Protein AF-A0A968BKE4-F1 (afdb_monomer_lite)

Sequence (112 aa):
SSGLMSFLEVFDKGAGATKSGGTTRRAAKMVCLDMDHPEIVDFIRWKAKEEAKAKLLIAGGMDADFNGEAYHTVSGQNSNNSVRITDEFMDAYEADGDWETMRRTDGDVHET

pLDDT: mean 90.73, std 9.31, range [57.62, 98.25]

Secondary structure (DSSP, 8-state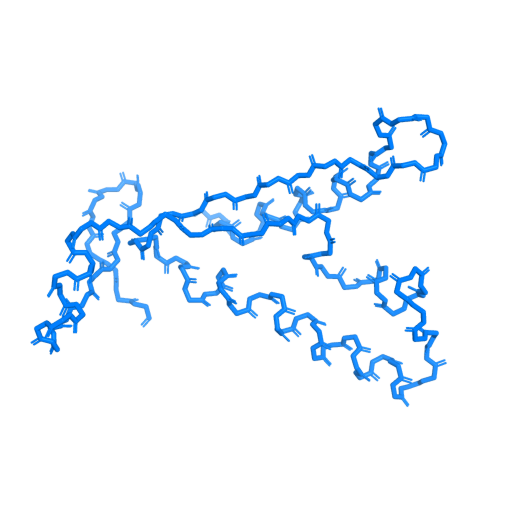):
---HHHHHHHHHHHHHH--TTSSS-PPP-EEEEETT-TTHHHHHHHHHHHHHHHHHHHHTT---STTSHHHHHSSS-S-EEEEE--HHHHHHHHTT----EE-TTT--EE--

Radius of gyration: 17.03 Å; chains: 1; bounding box: 43×30×44 Å

Foldseek 3Di:
DCDPVVVQQVVQVVQQVDAPPPPPHTHEAEAEEEPQAQCNVCLVCVVVVQVVQLVVVVVVPWDPPCPTPSVVVTTDSRYDYHYDYDPVNVVCVVVVHDDWHADPPPRDTDDD

Structure (mmCIF, N/CA/C/O backbone):
data_AF-A0A968BKE4-F1
#
_entry.id   AF-A0A968BKE4-F1
#
loop_
_atom_site.group_PDB
_atom_site.id
_atom_site.type_symbol
_atom_site.label_atom_id
_atom_site.label_alt_id
_atom_site.label_comp_id
_atom_site.label_asym_id
_atom_site.label_entity_id
_atom_site.label_seq_id
_atom_site.pdbx_PDB_ins_code
_atom_site.Cartn_x
_atom_site.Cartn_y
_atom_site.Cartn_z
_atom_site.occupancy
_atom_site.B_iso_or_equiv
_atom_site.auth_seq_id
_atom_site.auth_comp_id
_atom_site.auth_asym_id
_atom_site.auth_atom_id
_atom_site.pdbx_PDB_model_num
ATOM 1 N N . SER A 1 1 ? -9.618 15.068 1.033 1.00 71.62 1 SER A N 1
ATOM 2 C CA . SER A 1 1 ? -8.162 14.815 1.091 1.00 71.62 1 SER A CA 1
ATOM 3 C C . SER A 1 1 ? -7.769 14.016 -0.142 1.00 71.62 1 SER A C 1
ATOM 5 O O . SER A 1 1 ? -8.626 13.296 -0.633 1.00 71.62 1 SER A O 1
ATOM 7 N N . SER A 1 2 ? -6.536 14.126 -0.649 1.00 76.88 2 SER A N 1
ATOM 8 C CA . SER A 1 2 ? -6.052 13.323 -1.791 1.00 76.88 2 SER A CA 1
ATOM 9 C C . SER A 1 2 ? -5.890 11.823 -1.473 1.00 76.88 2 SER A C 1
ATOM 11 O O . SER A 1 2 ? -5.657 11.036 -2.383 1.00 76.88 2 SER A O 1
ATOM 13 N N . GLY A 1 3 ? -6.027 11.424 -0.200 1.00 90.62 3 GLY A N 1
ATOM 14 C CA . GLY A 1 3 ? -5.893 10.034 0.260 1.00 90.62 3 GLY A CA 1
ATOM 15 C C . GLY A 1 3 ? -4.435 9.622 0.476 1.00 90.62 3 GLY A C 1
ATOM 16 O O . GLY A 1 3 ? -3.526 10.193 -0.130 1.00 90.62 3 GLY A O 1
ATOM 17 N N . LEU A 1 4 ? -4.201 8.649 1.351 1.00 93.94 4 LEU A N 1
ATOM 18 C CA . LEU A 1 4 ? -2.894 8.078 1.681 1.00 93.94 4 LEU A CA 1
ATOM 19 C C . LEU A 1 4 ? -2.137 7.649 0.424 1.00 93.94 4 LEU A C 1
ATOM 21 O O . LEU A 1 4 ? -0.957 7.974 0.280 1.00 93.94 4 LEU A O 1
ATOM 25 N N . MET A 1 5 ? -2.807 6.936 -0.484 1.00 94.94 5 MET A N 1
ATOM 26 C CA . MET A 1 5 ? -2.143 6.317 -1.634 1.00 94.94 5 MET A CA 1
ATOM 27 C C . MET A 1 5 ? -1.457 7.354 -2.530 1.00 94.94 5 MET A C 1
ATOM 29 O O . MET A 1 5 ? -0.312 7.153 -2.935 1.00 94.94 5 MET A O 1
ATOM 33 N N . SER A 1 6 ? -2.090 8.512 -2.738 1.00 94.38 6 SER A N 1
ATOM 34 C CA . SER A 1 6 ? -1.512 9.608 -3.527 1.00 94.38 6 SER A CA 1
ATOM 35 C C . SER A 1 6 ? -0.208 10.156 -2.926 1.00 94.38 6 SER A C 1
ATOM 37 O O . SER A 1 6 ? 0.769 10.390 -3.637 1.00 94.38 6 SER A O 1
ATOM 39 N N . PHE A 1 7 ? -0.138 10.302 -1.599 1.00 94.12 7 PHE A N 1
ATOM 40 C CA . PHE A 1 7 ? 1.087 10.729 -0.919 1.00 94.12 7 PHE A CA 1
ATOM 41 C C . PHE A 1 7 ? 2.171 9.651 -0.970 1.00 94.12 7 PHE A C 1
ATOM 43 O O . PHE A 1 7 ? 3.355 9.970 -1.111 1.00 94.12 7 PHE A O 1
ATOM 50 N N . LEU A 1 8 ? 1.793 8.372 -0.886 1.00 95.19 8 LEU A N 1
ATOM 51 C CA . LEU A 1 8 ? 2.747 7.271 -0.997 1.00 95.19 8 LEU A CA 1
ATOM 52 C C . LEU A 1 8 ? 3.404 7.212 -2.376 1.00 95.19 8 LEU A C 1
ATOM 54 O O . LEU A 1 8 ? 4.606 6.953 -2.431 1.00 95.19 8 LEU A O 1
ATOM 58 N N . GLU A 1 9 ? 2.676 7.514 -3.453 1.00 93.62 9 GLU A N 1
ATOM 59 C CA . GLU A 1 9 ? 3.239 7.645 -4.803 1.00 93.62 9 GLU A CA 1
ATOM 60 C C . GLU A 1 9 ? 4.283 8.766 -4.880 1.00 93.62 9 GLU A C 1
ATOM 62 O O . GLU A 1 9 ? 5.392 8.551 -5.377 1.00 93.62 9 GLU A O 1
ATOM 67 N N . VAL A 1 10 ? 3.984 9.941 -4.313 1.00 93.88 10 VAL A N 1
ATOM 68 C CA . VAL A 1 10 ? 4.941 11.060 -4.245 1.00 93.88 10 VAL A CA 1
ATOM 69 C C . VAL A 1 10 ? 6.202 10.644 -3.488 1.00 93.88 10 VAL A C 1
ATOM 71 O O . VAL A 1 10 ? 7.323 10.837 -3.967 1.00 93.88 10 VAL A O 1
ATOM 74 N N . PHE A 1 11 ? 6.042 10.027 -2.318 1.00 92.38 11 PHE A N 1
ATOM 75 C CA . PHE A 1 11 ? 7.177 9.580 -1.519 1.00 92.38 11 PHE A CA 1
ATOM 76 C C . PHE A 1 11 ? 7.939 8.415 -2.158 1.00 92.38 11 PHE A C 1
ATOM 78 O O . PHE A 1 11 ? 9.118 8.233 -1.862 1.00 92.38 11 PHE A O 1
ATOM 85 N N . ASP A 1 12 ? 7.290 7.572 -2.957 1.00 92.50 12 ASP A N 1
ATOM 86 C CA . ASP A 1 12 ? 7.946 6.500 -3.709 1.00 92.50 12 ASP A CA 1
ATOM 87 C C . ASP A 1 12 ? 8.852 7.077 -4.802 1.00 92.50 12 ASP A C 1
ATOM 89 O O . ASP A 1 12 ? 10.031 6.724 -4.867 1.00 92.50 12 ASP A O 1
ATOM 93 N N . LYS A 1 13 ? 8.357 8.050 -5.580 1.00 90.44 13 LYS A N 1
ATOM 94 C CA . LYS A 1 13 ? 9.174 8.752 -6.582 1.00 90.44 13 LYS A CA 1
ATOM 95 C C . LYS A 1 13 ? 10.325 9.528 -5.937 1.00 90.44 13 LYS A C 1
ATOM 97 O O . LYS A 1 13 ? 11.456 9.453 -6.417 1.00 90.44 13 LYS A O 1
ATOM 102 N N . GLY A 1 14 ? 10.075 10.203 -4.814 1.00 89.69 14 GLY A N 1
ATOM 103 C CA . GLY A 1 14 ? 11.114 10.901 -4.049 1.00 89.69 14 GLY A CA 1
ATOM 104 C C . GLY A 1 14 ? 12.225 9.970 -3.543 1.00 89.69 14 GLY A C 1
ATOM 105 O O . GLY A 1 14 ? 13.411 10.283 -3.683 1.00 89.69 14 GLY A O 1
ATOM 106 N N . ALA A 1 15 ? 11.861 8.800 -3.007 1.00 88.44 15 ALA A N 1
ATOM 107 C CA . ALA A 1 15 ? 12.821 7.790 -2.558 1.00 88.44 15 ALA A CA 1
ATOM 108 C C . ALA A 1 15 ? 13.628 7.188 -3.720 1.00 88.44 15 ALA A C 1
ATOM 110 O O . ALA A 1 15 ? 14.835 7.000 -3.583 1.00 88.44 15 ALA A O 1
ATOM 111 N N . GLY A 1 16 ? 12.993 6.946 -4.872 1.00 85.44 16 GLY A N 1
ATOM 112 C CA . GLY A 1 16 ? 13.678 6.482 -6.082 1.00 85.44 16 GLY A CA 1
ATOM 113 C C . GLY A 1 16 ? 14.675 7.500 -6.651 1.00 85.44 16 GLY A C 1
ATOM 114 O O . GLY A 1 16 ? 15.735 7.111 -7.141 1.00 85.44 16 GLY A O 1
ATOM 115 N N . ALA A 1 17 ? 14.377 8.799 -6.547 1.00 85.19 17 ALA A N 1
ATOM 116 C CA . ALA A 1 17 ? 15.264 9.873 -7.002 1.00 85.19 17 ALA A CA 1
ATOM 117 C C . ALA A 1 17 ? 16.451 10.128 -6.054 1.00 85.19 17 ALA A C 1
ATOM 119 O O . ALA A 1 17 ? 17.501 10.612 -6.482 1.00 85.19 17 ALA A O 1
ATOM 120 N N . THR A 1 18 ? 16.305 9.803 -4.768 1.00 82.00 18 THR A N 1
ATOM 121 C CA . THR A 1 18 ? 17.306 10.114 -3.742 1.00 82.00 18 THR A CA 1
ATOM 122 C C . THR A 1 18 ? 18.312 8.973 -3.587 1.00 82.00 18 THR A C 1
ATOM 124 O O . THR A 1 18 ? 17.961 7.844 -3.240 1.00 82.00 18 THR A O 1
ATOM 127 N N . LYS A 1 19 ? 19.601 9.276 -3.771 1.00 74.75 19 LYS A N 1
ATOM 128 C CA . LYS A 1 19 ? 20.701 8.321 -3.579 1.00 74.75 19 LYS A CA 1
ATOM 129 C C . LYS A 1 19 ? 21.475 8.651 -2.301 1.00 74.75 19 LYS A C 1
ATOM 131 O O . LYS A 1 19 ? 22.350 9.511 -2.292 1.00 74.75 19 LYS A O 1
ATOM 136 N N . SER A 1 20 ? 21.118 7.998 -1.194 1.00 63.25 20 SER A N 1
ATOM 137 C CA . SER A 1 20 ? 21.583 8.367 0.155 1.00 63.25 20 SER A CA 1
ATOM 138 C C . SER A 1 20 ? 23.019 7.926 0.484 1.00 63.25 20 SER A C 1
ATOM 140 O O . SER A 1 20 ? 23.535 8.287 1.536 1.00 63.25 20 SER A O 1
ATOM 142 N N . GLY A 1 21 ? 23.663 7.136 -0.384 1.00 57.62 21 GLY A N 1
ATOM 143 C CA . GLY A 1 21 ? 25.014 6.589 -0.186 1.00 57.62 21 GLY A CA 1
ATOM 144 C C . GLY A 1 21 ? 26.031 6.984 -1.263 1.00 57.62 21 GLY A C 1
ATOM 145 O O . GLY A 1 21 ? 26.934 6.201 -1.540 1.00 57.62 21 GLY A O 1
ATOM 146 N N . GLY A 1 22 ? 25.858 8.131 -1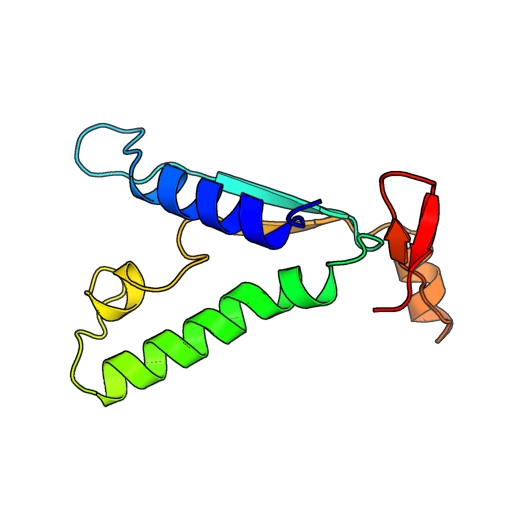.930 1.00 63.12 22 GLY A N 1
ATOM 147 C CA . GLY A 1 22 ? 26.621 8.503 -3.132 1.00 63.12 22 GLY A CA 1
ATOM 148 C C . GLY A 1 22 ? 25.907 8.087 -4.427 1.00 63.12 22 GLY A C 1
ATOM 149 O O . GLY A 1 22 ? 24.684 8.029 -4.464 1.00 63.12 22 GLY A O 1
ATOM 150 N N . THR A 1 23 ? 26.630 7.792 -5.513 1.00 62.22 23 THR A N 1
ATOM 151 C CA . THR A 1 23 ? 26.049 7.610 -6.865 1.00 62.22 23 THR A CA 1
ATOM 152 C C . THR A 1 23 ? 25.281 6.295 -7.092 1.00 62.22 23 THR A C 1
ATOM 154 O O . THR A 1 23 ? 24.557 6.197 -8.090 1.00 62.22 23 THR A O 1
ATOM 157 N N . THR A 1 24 ? 25.404 5.292 -6.208 1.00 62.97 24 THR A N 1
ATOM 158 C CA . THR A 1 24 ? 25.011 3.894 -6.510 1.00 62.97 24 THR A CA 1
ATOM 159 C C . THR A 1 24 ? 23.986 3.244 -5.570 1.00 62.97 24 THR A C 1
ATOM 161 O O . THR A 1 24 ? 23.425 2.218 -5.945 1.00 62.97 24 THR A O 1
ATOM 164 N N . ARG A 1 25 ? 23.678 3.804 -4.388 1.00 67.50 25 ARG A N 1
ATOM 165 C CA . ARG A 1 25 ? 22.732 3.186 -3.430 1.00 67.50 25 ARG A CA 1
ATOM 166 C C . ARG A 1 25 ? 21.450 4.008 -3.271 1.00 67.50 25 ARG A C 1
ATOM 168 O O . ARG A 1 25 ? 21.515 5.181 -2.907 1.00 67.50 25 ARG A O 1
ATOM 175 N N . ARG A 1 26 ? 20.295 3.373 -3.517 1.00 69.25 26 ARG A N 1
ATOM 176 C CA . ARG A 1 26 ? 18.954 3.942 -3.282 1.00 69.25 26 ARG A CA 1
ATOM 177 C C . ARG A 1 26 ? 18.734 4.261 -1.801 1.00 69.25 26 ARG A C 1
ATOM 179 O O . ARG A 1 26 ? 19.279 3.572 -0.935 1.00 69.25 26 ARG A O 1
ATOM 186 N N . ALA A 1 27 ? 17.923 5.281 -1.525 1.00 78.19 27 ALA A N 1
ATOM 187 C CA . ALA A 1 27 ? 17.445 5.560 -0.178 1.00 78.19 27 ALA A CA 1
ATOM 188 C C . ALA A 1 27 ? 16.658 4.364 0.384 1.00 78.19 27 ALA A C 1
ATOM 190 O O . ALA A 1 27 ? 15.889 3.717 -0.326 1.00 78.19 27 ALA A O 1
ATOM 191 N N . ALA A 1 28 ? 16.849 4.072 1.670 1.00 80.12 28 ALA A N 1
ATOM 192 C CA . ALA A 1 28 ? 16.027 3.102 2.381 1.00 80.12 28 ALA A CA 1
ATOM 193 C C . ALA A 1 28 ? 14.781 3.810 2.925 1.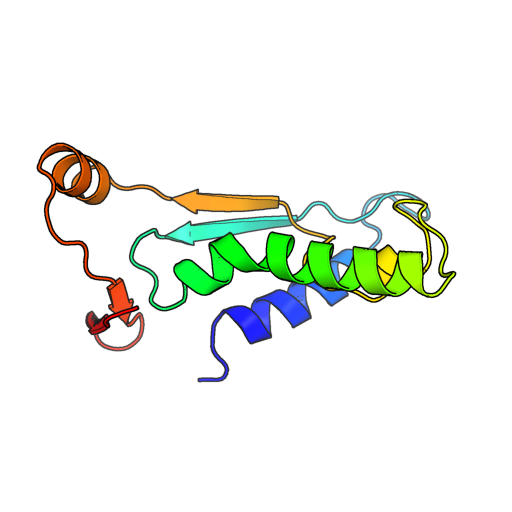00 80.12 28 ALA A C 1
ATOM 195 O O . ALA A 1 28 ? 14.899 4.794 3.654 1.00 80.12 28 ALA A O 1
ATOM 196 N N . LYS A 1 29 ? 13.595 3.299 2.587 1.00 89.25 29 LYS A N 1
ATOM 197 C CA . LYS A 1 29 ? 12.315 3.813 3.080 1.00 89.25 29 LYS A CA 1
ATOM 198 C C . LYS A 1 29 ? 11.462 2.666 3.605 1.00 89.25 29 LYS A C 1
ATOM 200 O O . LYS A 1 29 ? 11.300 1.638 2.946 1.00 89.25 29 LYS A O 1
ATOM 205 N N . MET A 1 30 ? 10.889 2.883 4.780 1.00 93.69 30 MET A N 1
ATOM 206 C CA . MET A 1 30 ? 9.884 2.015 5.377 1.00 93.69 30 MET A CA 1
ATOM 207 C C . MET A 1 30 ? 8.587 2.806 5.521 1.00 93.69 30 MET A C 1
ATOM 209 O O . MET A 1 30 ? 8.617 3.971 5.915 1.00 93.69 30 MET A O 1
ATOM 213 N N . VAL A 1 31 ? 7.468 2.179 5.177 1.00 96.25 31 VAL A N 1
ATOM 214 C CA . VAL A 1 31 ? 6.123 2.703 5.414 1.00 96.25 31 VAL A CA 1
ATOM 215 C C . VAL A 1 31 ? 5.427 1.748 6.369 1.00 96.25 31 VAL A C 1
ATOM 217 O O . VAL A 1 31 ? 5.332 0.562 6.067 1.00 96.25 31 VAL A O 1
ATOM 220 N N . CYS A 1 32 ? 4.942 2.267 7.492 1.00 96.62 32 CYS A N 1
ATOM 221 C CA . CYS A 1 32 ? 4.116 1.524 8.436 1.00 96.62 32 CYS A CA 1
ATOM 222 C C . CYS A 1 32 ? 2.709 2.119 8.424 1.00 96.62 32 CYS A C 1
ATOM 224 O O . CYS A 1 32 ? 2.570 3.331 8.594 1.00 96.62 32 CYS A O 1
ATOM 226 N N . LEU A 1 33 ? 1.696 1.280 8.211 1.00 97.44 33 LEU A N 1
ATOM 227 C CA . LEU A 1 33 ? 0.288 1.672 8.239 1.00 97.44 33 LEU A CA 1
ATOM 228 C C . LEU A 1 33 ? -0.467 0.875 9.298 1.00 97.44 33 LEU A C 1
ATOM 230 O O . LEU A 1 33 ? -0.194 -0.304 9.488 1.00 97.44 33 LEU A O 1
ATOM 234 N N . ASP A 1 34 ? -1.420 1.505 9.963 1.00 97.12 34 ASP A N 1
ATOM 235 C CA . ASP A 1 34 ? -2.237 0.840 10.975 1.00 97.12 34 ASP A CA 1
ATOM 236 C C . ASP A 1 34 ? -3.347 0.005 10.322 1.00 97.12 34 ASP A C 1
ATOM 238 O O . ASP A 1 34 ? -3.890 0.405 9.289 1.00 97.12 34 ASP A O 1
ATOM 242 N N . MET A 1 35 ? -3.662 -1.156 10.908 1.00 96.50 35 MET A N 1
ATOM 243 C CA . MET A 1 35 ? -4.604 -2.134 10.339 1.00 96.50 35 MET A CA 1
ATOM 244 C C . MET A 1 35 ? -6.033 -1.601 10.163 1.00 96.50 35 MET A C 1
ATOM 246 O O . MET A 1 35 ? -6.769 -2.050 9.292 1.00 96.50 35 MET A O 1
ATOM 250 N N . ASP A 1 36 ? -6.419 -0.609 10.956 1.00 96.44 36 ASP A N 1
ATOM 251 C CA . ASP A 1 36 ? -7.709 0.076 10.902 1.00 96.44 36 ASP A CA 1
ATOM 252 C C . ASP A 1 36 ? -7.694 1.303 9.972 1.00 96.44 36 ASP A C 1
ATOM 254 O O . ASP A 1 36 ? -8.603 2.127 10.020 1.00 96.44 36 ASP A O 1
ATOM 258 N N . HIS A 1 37 ? -6.668 1.501 9.136 1.00 95.81 37 HIS A N 1
ATOM 259 C CA . HIS A 1 37 ? -6.673 2.632 8.207 1.00 95.81 37 HIS A CA 1
ATOM 260 C C . HIS A 1 37 ? -7.709 2.424 7.076 1.00 95.81 37 HIS A C 1
ATOM 262 O O . HIS A 1 37 ? -7.706 1.362 6.460 1.00 95.81 37 HIS A O 1
ATOM 268 N N . PRO A 1 38 ? -8.509 3.440 6.693 1.00 95.69 38 PRO A N 1
ATOM 269 C CA . PRO A 1 38 ? -9.536 3.331 5.644 1.00 95.69 38 PRO A CA 1
ATOM 270 C C . PRO A 1 38 ? -9.032 2.804 4.298 1.00 95.69 38 PRO A C 1
ATOM 272 O O . PRO A 1 38 ? -9.705 2.065 3.599 1.00 95.69 38 PRO A O 1
ATOM 275 N N . GLU A 1 39 ? -7.807 3.169 3.931 1.00 95.56 39 GLU A N 1
ATOM 276 C CA . GLU A 1 39 ? -7.159 2.721 2.689 1.00 95.56 39 GLU A CA 1
ATOM 277 C C . GLU A 1 39 ? -6.294 1.449 2.869 1.00 95.56 39 GLU A C 1
ATOM 279 O O . GLU A 1 39 ? -5.421 1.180 2.042 1.00 95.56 39 GLU A O 1
ATOM 284 N N . ILE A 1 40 ? -6.479 0.657 3.940 1.00 96.31 40 ILE A N 1
ATOM 285 C CA . ILE A 1 40 ? -5.639 -0.523 4.238 1.00 96.31 40 ILE A CA 1
ATOM 286 C C . ILE A 1 40 ? -5.655 -1.556 3.105 1.00 96.31 40 ILE A C 1
ATOM 288 O O . ILE A 1 40 ? -4.602 -2.070 2.721 1.00 96.31 40 ILE A O 1
ATOM 292 N N . VAL A 1 41 ? -6.823 -1.817 2.509 1.00 95.56 41 VAL A N 1
ATOM 293 C CA . VAL A 1 41 ? -6.976 -2.796 1.421 1.00 95.56 41 VAL A CA 1
ATOM 294 C C . VAL A 1 41 ? -6.195 -2.367 0.179 1.00 95.56 41 VAL A C 1
ATOM 296 O O . VAL A 1 41 ? -5.538 -3.191 -0.467 1.00 95.56 41 VAL A O 1
ATOM 299 N N . ASP A 1 42 ? -6.222 -1.078 -0.153 1.00 95.69 42 ASP A N 1
ATOM 300 C CA . ASP A 1 42 ? -5.432 -0.548 -1.259 1.00 95.69 42 ASP A CA 1
ATOM 301 C C . ASP A 1 42 ? -3.939 -0.577 -0.951 1.00 95.69 42 ASP A C 1
ATOM 303 O O . ASP A 1 42 ? -3.158 -1.004 -1.806 1.00 95.69 42 ASP A O 1
ATOM 307 N N . PHE A 1 43 ? -3.544 -0.231 0.275 1.00 96.75 43 PHE A N 1
ATOM 308 C CA . PHE A 1 43 ? -2.154 -0.279 0.720 1.00 96.75 43 PHE A CA 1
ATOM 309 C C . PHE A 1 43 ? -1.541 -1.682 0.592 1.00 96.75 43 PHE A C 1
ATOM 311 O O . PHE A 1 43 ? -0.458 -1.824 0.013 1.00 96.75 43 PHE A O 1
ATOM 318 N N . ILE A 1 44 ? -2.231 -2.729 1.066 1.00 96.38 44 ILE A N 1
ATOM 319 C CA . ILE A 1 44 ? -1.718 -4.111 1.006 1.00 96.38 44 ILE A CA 1
ATOM 320 C C . ILE A 1 44 ? -1.723 -4.676 -0.421 1.00 96.38 44 ILE A C 1
ATOM 322 O O . ILE A 1 44 ? -0.866 -5.488 -0.771 1.00 96.38 44 ILE A O 1
ATOM 326 N N . ARG A 1 45 ? -2.651 -4.231 -1.281 1.00 96.62 45 ARG A N 1
ATOM 327 C CA . ARG A 1 45 ? -2.741 -4.681 -2.682 1.00 96.62 45 ARG A CA 1
ATOM 328 C C . ARG A 1 45 ? -1.834 -3.900 -3.628 1.00 96.62 45 ARG A C 1
ATOM 330 O O . ARG A 1 45 ? -1.591 -4.371 -4.738 1.00 96.62 45 ARG A O 1
ATOM 337 N N . TRP A 1 46 ? -1.337 -2.734 -3.223 1.00 96.38 46 TRP A N 1
ATOM 338 C CA . TRP A 1 46 ? -0.645 -1.790 -4.102 1.00 96.38 46 TRP A CA 1
ATOM 339 C C . TRP A 1 46 ? 0.504 -2.424 -4.886 1.00 96.38 46 TRP A C 1
ATOM 341 O O . TRP A 1 46 ? 0.484 -2.422 -6.115 1.00 96.38 46 TRP A O 1
ATOM 351 N N . LYS A 1 47 ? 1.459 -3.053 -4.194 1.00 95.06 47 LYS A N 1
ATOM 352 C CA . LYS A 1 47 ? 2.616 -3.690 -4.842 1.00 95.06 47 LYS A CA 1
ATOM 353 C C . LYS A 1 47 ? 2.221 -4.812 -5.801 1.00 95.06 47 LYS A C 1
ATOM 355 O O . LYS A 1 47 ? 2.825 -4.943 -6.857 1.00 95.06 47 LYS A O 1
ATOM 360 N N . ALA A 1 48 ? 1.194 -5.592 -5.466 1.00 96.00 48 ALA A N 1
ATOM 361 C CA . ALA A 1 48 ? 0.702 -6.654 -6.340 1.00 96.00 48 ALA A CA 1
ATOM 362 C C . ALA A 1 48 ? 0.034 -6.093 -7.608 1.00 96.00 48 ALA A C 1
ATOM 364 O O . ALA A 1 48 ? 0.238 -6.626 -8.700 1.00 96.00 48 ALA A O 1
ATOM 365 N N . LYS A 1 49 ? -0.725 -4.993 -7.484 1.00 96.25 49 LYS A N 1
ATOM 366 C CA . LYS A 1 49 ? -1.302 -4.272 -8.632 1.00 96.25 49 LYS A CA 1
ATOM 367 C C . LYS A 1 49 ? -0.194 -3.717 -9.543 1.00 96.25 49 LYS A C 1
ATOM 369 O O . LYS A 1 49 ? -0.292 -3.855 -10.759 1.00 96.25 49 LYS A O 1
ATOM 374 N N . GLU A 1 50 ? 0.863 -3.134 -8.978 1.00 96.19 50 GLU A N 1
ATOM 375 C CA . GLU A 1 50 ? 2.009 -2.615 -9.745 1.00 96.19 50 GLU A CA 1
ATOM 376 C C . GLU A 1 50 ? 2.827 -3.732 -10.411 1.00 96.19 50 GLU A C 1
ATOM 378 O O . GLU A 1 50 ? 3.213 -3.604 -11.570 1.00 96.19 50 GLU A O 1
ATOM 383 N N . GLU A 1 51 ? 3.001 -4.872 -9.743 1.00 94.94 51 GLU A N 1
ATOM 384 C CA . GLU A 1 51 ? 3.641 -6.0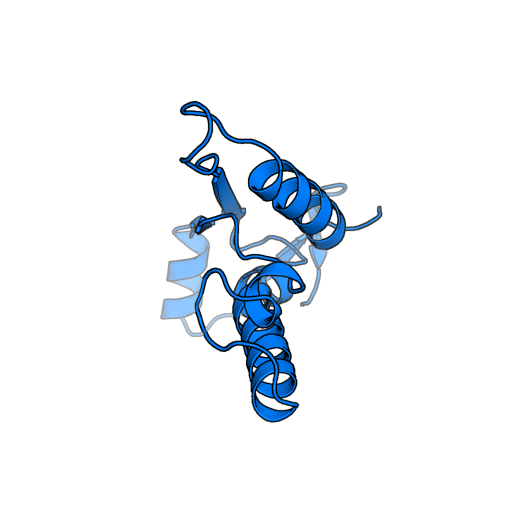62 -10.318 1.00 94.94 51 GLU A CA 1
ATOM 385 C C . GLU A 1 51 ? 2.870 -6.595 -11.536 1.00 94.94 51 GLU A C 1
ATOM 387 O O . GLU A 1 51 ? 3.461 -6.974 -12.547 1.00 94.94 51 GLU A O 1
ATOM 392 N N . ALA A 1 52 ? 1.534 -6.596 -11.483 1.00 96.75 52 ALA A N 1
ATOM 393 C CA . ALA A 1 52 ? 0.714 -6.976 -12.631 1.00 96.75 52 ALA A CA 1
ATOM 394 C C . ALA A 1 52 ? 0.928 -6.030 -13.827 1.00 96.75 52 ALA A C 1
ATOM 396 O O . ALA A 1 52 ? 1.012 -6.496 -14.964 1.00 96.75 52 ALA A O 1
ATOM 397 N N . LYS A 1 53 ? 1.077 -4.719 -13.583 1.00 96.62 53 LYS A N 1
ATOM 398 C CA . LYS A 1 53 ? 1.423 -3.745 -14.632 1.00 96.62 53 LYS A CA 1
ATOM 399 C C . LYS A 1 53 ? 2.809 -4.027 -15.212 1.00 96.62 53 LYS A C 1
ATOM 401 O O . LYS A 1 53 ? 2.939 -4.091 -16.431 1.00 96.62 53 LYS A O 1
ATOM 406 N N . ALA A 1 54 ? 3.812 -4.261 -14.364 1.00 95.81 54 ALA A N 1
ATOM 407 C CA . ALA A 1 54 ? 5.174 -4.570 -14.803 1.00 95.81 54 ALA A CA 1
ATOM 408 C C . ALA A 1 54 ? 5.206 -5.814 -15.708 1.00 95.81 54 ALA A C 1
ATOM 410 O O . ALA A 1 54 ? 5.813 -5.790 -16.775 1.00 95.81 54 ALA A O 1
ATOM 411 N N . LYS A 1 55 ? 4.458 -6.869 -15.358 1.00 95.62 55 LYS A N 1
ATOM 412 C CA . LYS A 1 55 ? 4.327 -8.082 -16.187 1.00 95.62 55 LYS A CA 1
ATOM 413 C C . LYS A 1 55 ? 3.748 -7.808 -17.572 1.00 95.62 55 LYS A C 1
ATOM 415 O O . LYS A 1 55 ? 4.209 -8.401 -18.544 1.00 95.62 55 LYS A O 1
ATOM 420 N N . LEU A 1 56 ? 2.761 -6.919 -17.679 1.00 97.38 56 LEU A N 1
ATOM 421 C CA . LEU A 1 56 ? 2.199 -6.523 -18.974 1.00 97.38 56 LEU A CA 1
ATOM 422 C C . LEU A 1 56 ? 3.217 -5.745 -19.817 1.00 97.38 56 LEU A C 1
ATOM 424 O O . LEU A 1 56 ? 3.315 -5.984 -21.017 1.00 97.38 56 LEU A O 1
ATOM 428 N N . LEU A 1 57 ? 4.000 -4.860 -19.194 1.00 96.56 57 LEU A N 1
ATOM 429 C CA . LEU A 1 57 ? 5.073 -4.119 -19.866 1.00 96.56 57 LEU A CA 1
ATOM 430 C C . LEU A 1 57 ? 6.175 -5.056 -20.382 1.00 96.56 57 LEU A C 1
ATOM 432 O O . LEU A 1 57 ? 6.598 -4.940 -21.532 1.00 96.56 57 LEU A O 1
ATOM 436 N N . ILE A 1 58 ? 6.579 -6.030 -19.564 1.00 96.31 58 ILE A N 1
ATOM 437 C CA . ILE A 1 58 ? 7.552 -7.066 -19.935 1.00 96.31 58 ILE A CA 1
ATOM 438 C C . ILE A 1 58 ? 7.017 -7.923 -21.086 1.00 96.31 58 ILE A C 1
ATOM 440 O O . ILE A 1 58 ? 7.723 -8.161 -22.064 1.00 96.31 58 ILE A O 1
ATOM 444 N N . ALA A 1 59 ? 5.750 -8.341 -21.025 1.00 96.56 59 ALA A N 1
ATOM 445 C CA . ALA A 1 59 ? 5.106 -9.065 -22.121 1.00 96.56 59 ALA A CA 1
ATOM 446 C C . ALA A 1 59 ? 5.036 -8.232 -23.417 1.00 96.56 59 ALA A C 1
ATOM 448 O O . ALA A 1 59 ? 5.056 -8.792 -24.511 1.00 96.56 59 ALA A O 1
ATOM 449 N N . GLY A 1 60 ? 4.993 -6.902 -23.294 1.00 96.50 60 GLY A N 1
ATOM 450 C CA . GLY A 1 60 ? 5.096 -5.946 -24.398 1.00 96.50 60 GLY A CA 1
ATOM 451 C C . GLY A 1 60 ? 6.516 -5.729 -24.937 1.00 96.50 60 GLY A C 1
ATOM 452 O O . GLY A 1 60 ? 6.680 -4.956 -25.878 1.00 96.50 60 GLY A O 1
ATOM 453 N N . GLY A 1 61 ? 7.528 -6.400 -24.378 1.00 95.75 61 GLY A N 1
ATOM 454 C CA . GLY A 1 61 ? 8.918 -6.349 -24.837 1.00 95.75 61 GLY A CA 1
ATOM 455 C C . GLY A 1 61 ? 9.828 -5.391 -24.065 1.00 95.75 61 GLY A C 1
ATOM 456 O O . GLY A 1 61 ? 10.964 -5.190 -24.491 1.00 95.75 61 GLY A O 1
ATOM 457 N N . MET A 1 62 ? 9.368 -4.801 -22.955 1.00 94.94 62 MET A N 1
ATOM 458 C CA . MET A 1 62 ? 10.253 -4.040 -22.065 1.00 94.94 62 MET A CA 1
ATOM 459 C C . MET A 1 62 ? 11.203 -4.963 -21.295 1.00 94.94 62 MET A C 1
ATOM 461 O O . MET A 1 62 ? 10.900 -6.133 -21.055 1.00 94.94 62 MET A O 1
ATOM 465 N N . ASP A 1 63 ? 12.347 -4.414 -20.882 1.00 93.75 63 ASP A N 1
ATOM 466 C CA . ASP A 1 63 ? 13.350 -5.144 -20.106 1.00 93.75 63 ASP A CA 1
ATOM 467 C C . ASP A 1 63 ? 12.774 -5.651 -18.771 1.00 93.75 63 ASP A C 1
ATOM 469 O O . ASP A 1 63 ? 12.171 -4.891 -18.008 1.00 93.75 63 ASP A O 1
ATOM 473 N N . ALA A 1 64 ? 12.973 -6.946 -18.518 1.00 91.50 64 ALA A N 1
ATOM 474 C CA . ALA A 1 64 ? 12.506 -7.661 -17.337 1.00 91.50 64 ALA A CA 1
ATOM 475 C C . ALA A 1 64 ? 13.485 -7.597 -16.156 1.00 91.50 64 ALA A C 1
ATOM 477 O O . ALA A 1 64 ? 13.148 -8.090 -15.077 1.00 91.50 64 ALA A O 1
ATOM 478 N N . ASP A 1 65 ? 14.686 -7.029 -16.333 1.00 91.25 65 ASP A N 1
ATOM 479 C CA . ASP A 1 65 ? 15.592 -6.783 -15.212 1.00 91.25 65 ASP A CA 1
ATOM 480 C C . ASP A 1 65 ? 14.895 -5.931 -14.142 1.00 91.25 65 ASP A C 1
ATOM 482 O O . ASP A 1 65 ? 14.128 -5.019 -14.444 1.00 91.25 65 ASP A O 1
ATOM 486 N N . PHE A 1 66 ? 15.170 -6.191 -12.866 1.00 81.31 66 PHE A N 1
ATOM 487 C CA . PHE A 1 66 ? 14.555 -5.442 -11.765 1.00 81.31 66 PHE A CA 1
ATOM 488 C C . PHE A 1 66 ? 15.022 -3.972 -11.688 1.00 81.31 66 PHE A C 1
ATOM 490 O O . PHE A 1 66 ? 14.403 -3.164 -10.993 1.00 81.31 66 PHE A O 1
ATOM 497 N N . ASN A 1 67 ? 16.114 -3.623 -12.377 1.00 83.62 67 ASN A N 1
ATOM 498 C CA . ASN A 1 67 ? 16.552 -2.252 -12.674 1.00 83.62 67 ASN A CA 1
ATOM 499 C C . ASN A 1 67 ? 16.289 -1.876 -14.145 1.00 83.62 67 ASN A C 1
ATOM 501 O O . ASN A 1 67 ? 16.843 -0.901 -14.653 1.00 83.62 67 ASN A O 1
ATOM 505 N N . GLY A 1 68 ? 15.487 -2.673 -14.841 1.00 86.38 68 GLY A N 1
ATOM 506 C CA . GLY A 1 68 ? 15.033 -2.444 -16.199 1.00 86.38 68 GLY A CA 1
ATOM 507 C C . GLY A 1 68 ? 13.878 -1.449 -16.254 1.00 86.38 68 GLY A C 1
ATOM 508 O O . GLY A 1 68 ? 13.266 -1.069 -15.248 1.00 86.38 68 GLY A O 1
ATOM 509 N N . GLU A 1 69 ? 13.569 -1.007 -17.469 1.00 89.94 69 GLU A N 1
ATOM 510 C CA . GLU A 1 69 ? 12.592 0.053 -17.731 1.00 89.94 69 GLU A CA 1
ATOM 511 C C . GLU A 1 69 ? 11.181 -0.276 -17.212 1.00 89.94 69 GLU A C 1
ATOM 513 O O . GLU A 1 69 ? 10.493 0.604 -16.683 1.00 89.94 69 GLU A O 1
ATOM 518 N N . ALA A 1 70 ? 10.765 -1.546 -17.268 1.00 93.19 70 ALA A N 1
ATOM 519 C CA . ALA A 1 70 ? 9.451 -1.967 -16.783 1.00 93.19 70 ALA A CA 1
ATOM 520 C C . ALA A 1 70 ? 9.267 -1.671 -15.284 1.00 93.19 70 ALA A C 1
ATOM 522 O O . ALA A 1 70 ? 8.253 -1.106 -14.875 1.00 93.19 70 ALA A O 1
ATOM 523 N N . TYR A 1 71 ? 10.268 -1.985 -14.459 1.00 91.31 71 TYR A N 1
ATOM 524 C CA . TYR A 1 71 ? 10.201 -1.751 -13.015 1.00 91.31 71 TYR A CA 1
ATOM 525 C C . TYR A 1 71 ? 10.439 -0.283 -12.633 1.00 91.31 71 TYR A C 1
ATOM 527 O O . TYR A 1 71 ? 9.942 0.175 -11.605 1.00 91.31 71 TYR A O 1
ATOM 535 N N . HIS A 1 72 ? 11.138 0.493 -13.464 1.00 88.88 72 HIS A N 1
ATOM 536 C CA . HIS A 1 72 ? 11.341 1.927 -13.229 1.00 88.88 72 HIS A CA 1
ATOM 537 C C . HIS A 1 72 ? 10.101 2.794 -13.498 1.00 88.88 72 HIS A C 1
ATOM 539 O O . HIS A 1 72 ? 9.997 3.906 -12.967 1.00 88.88 72 HIS A O 1
ATOM 545 N N . THR A 1 73 ? 9.160 2.308 -14.308 1.00 89.75 73 THR A N 1
ATOM 546 C CA . THR A 1 73 ? 7.954 3.058 -14.693 1.00 89.75 73 THR A CA 1
ATOM 547 C C . THR A 1 73 ? 6.787 2.862 -13.724 1.00 89.75 73 THR A C 1
ATOM 549 O O . THR A 1 73 ? 6.003 3.794 -13.525 1.00 89.75 73 THR A O 1
ATOM 552 N N . VAL A 1 74 ? 6.706 1.709 -13.057 1.00 93.94 74 VAL A N 1
ATOM 553 C CA . VAL A 1 74 ? 5.678 1.409 -12.048 1.00 93.94 74 VAL A CA 1
ATOM 554 C C . VAL A 1 74 ? 5.983 2.049 -10.686 1.00 93.94 74 VAL A C 1
ATOM 556 O O . VAL A 1 74 ? 7.086 2.541 -10.425 1.00 93.94 74 VAL A O 1
ATOM 559 N N . SER A 1 75 ? 4.979 2.093 -9.816 1.00 93.50 75 SER A N 1
ATOM 560 C CA . SER A 1 75 ? 5.089 2.654 -8.467 1.00 93.50 75 SER A CA 1
ATOM 561 C C . SER A 1 75 ? 5.368 1.572 -7.415 1.00 93.50 75 SER A C 1
ATOM 563 O O . SER A 1 75 ? 5.349 0.368 -7.684 1.00 93.50 75 SER A O 1
ATOM 565 N N . GLY A 1 76 ? 5.648 2.004 -6.185 1.00 91.38 76 GLY A N 1
ATOM 566 C CA . GLY A 1 76 ? 5.738 1.132 -5.011 1.00 91.38 76 GLY A CA 1
ATOM 567 C C . GLY A 1 76 ? 7.028 0.316 -4.925 1.00 91.38 76 GLY A C 1
ATOM 568 O O . GLY A 1 76 ? 7.098 -0.621 -4.135 1.00 91.38 76 GLY A O 1
ATOM 569 N N . GLN A 1 77 ? 8.055 0.648 -5.708 1.00 89.56 77 GLN A N 1
ATOM 570 C CA . GLN A 1 77 ? 9.309 -0.114 -5.766 1.00 89.56 77 GLN A CA 1
ATOM 571 C C . GLN A 1 77 ? 10.338 0.329 -4.720 1.00 89.56 77 GLN A C 1
ATOM 573 O O . GLN A 1 77 ? 11.290 -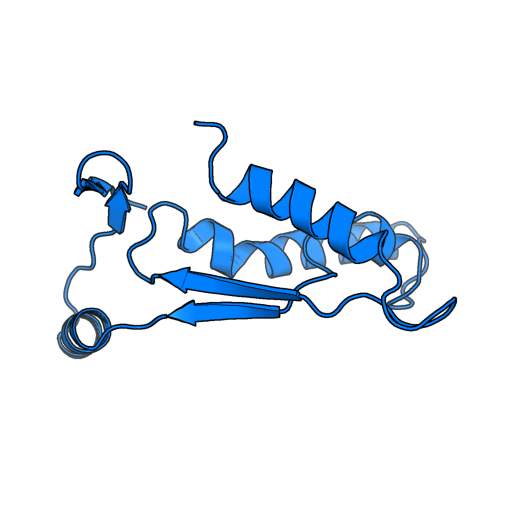0.397 -4.436 1.00 89.56 77 GLN A O 1
ATOM 578 N N . ASN A 1 78 ? 10.175 1.523 -4.145 1.00 89.88 78 ASN A N 1
ATOM 579 C CA . ASN A 1 78 ? 11.213 2.181 -3.353 1.00 89.88 78 ASN A CA 1
ATOM 580 C C . ASN A 1 78 ? 10.908 2.205 -1.851 1.00 89.88 78 ASN A C 1
ATOM 582 O O . ASN A 1 78 ? 11.560 2.937 -1.108 1.00 89.88 78 ASN A O 1
ATOM 586 N N . SER A 1 79 ? 9.940 1.413 -1.380 1.00 91.38 79 SER A N 1
ATOM 587 C CA . SER A 1 79 ? 9.679 1.223 0.050 1.00 91.38 79 SER A CA 1
ATOM 588 C C . SER A 1 79 ? 9.416 -0.226 0.427 1.00 91.38 79 SER A C 1
ATOM 590 O O . SER A 1 79 ? 8.861 -1.004 -0.348 1.00 91.38 79 SER A O 1
ATOM 592 N N . ASN A 1 80 ? 9.758 -0.571 1.665 1.00 92.69 80 ASN A N 1
ATOM 593 C CA . ASN A 1 80 ? 9.197 -1.732 2.346 1.00 92.69 80 ASN A CA 1
ATOM 594 C C . ASN A 1 80 ? 7.920 -1.301 3.072 1.00 92.69 80 ASN A C 1
ATOM 596 O O . ASN A 1 80 ? 7.934 -0.294 3.781 1.00 92.69 80 ASN A O 1
ATOM 600 N N . ASN A 1 81 ? 6.833 -2.046 2.868 1.00 95.50 81 ASN A N 1
ATOM 601 C CA . ASN A 1 81 ? 5.517 -1.731 3.415 1.00 95.50 81 ASN A CA 1
ATOM 602 C C . ASN A 1 81 ? 5.209 -2.717 4.542 1.00 95.50 81 ASN A C 1
ATOM 604 O O . ASN A 1 81 ? 5.266 -3.927 4.328 1.00 95.50 81 ASN A O 1
ATOM 608 N N . SER A 1 82 ? 4.879 -2.183 5.710 1.00 97.00 82 SER A N 1
ATOM 609 C CA . SER A 1 82 ? 4.554 -2.922 6.925 1.00 97.00 82 SER A CA 1
ATOM 610 C C . SER A 1 82 ? 3.180 -2.494 7.425 1.00 97.00 82 SER A C 1
ATOM 612 O O . SER A 1 82 ? 2.797 -1.331 7.275 1.00 97.00 82 SER A O 1
ATOM 614 N N . VAL A 1 83 ? 2.457 -3.419 8.050 1.00 97.75 83 VAL A N 1
A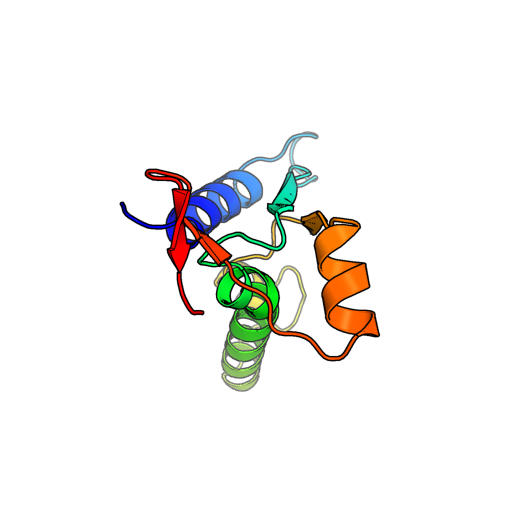TOM 615 C CA . VAL A 1 83 ? 1.191 -3.127 8.728 1.00 97.75 83 VAL A CA 1
ATOM 616 C C . VAL A 1 83 ? 1.390 -3.297 10.230 1.00 97.75 83 VAL A C 1
ATOM 618 O O . VAL A 1 83 ? 1.977 -4.288 10.666 1.00 97.75 83 VAL A O 1
ATOM 621 N N . ARG A 1 84 ? 0.933 -2.324 11.020 1.00 97.75 84 ARG A N 1
ATOM 622 C CA . ARG A 1 84 ? 0.836 -2.440 12.474 1.00 97.75 84 ARG A CA 1
ATOM 623 C C . ARG A 1 84 ? -0.470 -3.147 12.807 1.00 97.75 84 ARG A C 1
ATOM 625 O O . ARG A 1 84 ? -1.544 -2.582 12.619 1.00 97.75 84 ARG A O 1
ATOM 632 N N . ILE A 1 85 ? -0.341 -4.369 13.302 1.00 97.38 85 ILE A N 1
ATOM 633 C CA . ILE A 1 85 ? -1.452 -5.205 13.748 1.00 97.38 85 ILE A CA 1
ATOM 634 C C . ILE A 1 85 ? -1.636 -4.999 15.254 1.00 97.38 85 ILE A C 1
ATOM 636 O O . ILE A 1 85 ? -0.650 -5.019 15.992 1.00 97.38 85 ILE A O 1
ATOM 640 N N . THR A 1 86 ? -2.868 -4.742 15.687 1.00 96.75 86 THR A N 1
ATOM 641 C CA . THR A 1 86 ? -3.234 -4.594 17.102 1.00 96.75 86 THR A CA 1
ATOM 642 C C . THR A 1 86 ? -3.768 -5.909 17.658 1.00 96.75 86 THR A C 1
ATOM 644 O O . THR A 1 86 ? -4.248 -6.750 16.897 1.00 96.75 86 THR A O 1
ATOM 647 N N . ASP A 1 87 ? -3.718 -6.067 18.981 1.00 97.94 87 ASP A N 1
ATOM 648 C CA . ASP A 1 87 ? -4.323 -7.218 19.662 1.00 97.94 87 ASP A CA 1
ATOM 649 C C . ASP A 1 87 ? -5.829 -7.295 19.358 1.00 97.94 87 ASP A C 1
ATOM 651 O O . ASP A 1 87 ? -6.326 -8.352 19.002 1.00 97.94 87 ASP A O 1
ATOM 655 N N . GLU A 1 88 ? -6.524 -6.151 19.334 1.00 96.50 88 GLU A N 1
ATOM 656 C CA . GLU A 1 88 ? -7.952 -6.053 18.980 1.00 96.50 88 GLU A CA 1
ATOM 657 C C . GLU A 1 88 ? -8.276 -6.647 17.599 1.00 96.50 88 GLU A C 1
ATOM 659 O O . GLU A 1 88 ? -9.294 -7.317 17.439 1.00 96.50 88 GLU A O 1
ATOM 664 N N . PHE A 1 89 ? -7.410 -6.432 16.600 1.00 96.81 89 PHE A N 1
ATOM 665 C CA . PHE A 1 89 ? -7.590 -7.042 15.282 1.00 96.81 89 PHE A CA 1
ATOM 666 C C . PHE A 1 89 ? -7.416 -8.563 15.342 1.00 96.81 89 PHE A C 1
ATOM 668 O O . PHE A 1 89 ? -8.168 -9.301 14.708 1.00 96.81 89 PHE A O 1
ATOM 675 N N . MET A 1 90 ? -6.408 -9.032 16.081 1.00 98.06 90 MET A N 1
ATOM 676 C CA . MET A 1 90 ? -6.135 -10.462 16.218 1.00 98.06 90 MET A CA 1
ATOM 677 C C . MET A 1 90 ? -7.278 -11.170 16.947 1.00 98.06 90 MET A C 1
ATOM 679 O O . MET A 1 90 ? -7.730 -12.208 16.473 1.00 98.06 90 MET A O 1
ATOM 683 N N . ASP A 1 91 ? -7.795 -10.573 18.020 1.00 98.06 91 ASP A N 1
ATOM 684 C CA . ASP A 1 91 ? -8.937 -11.086 18.777 1.00 98.06 91 ASP A CA 1
ATOM 685 C C . ASP A 1 91 ? -10.200 -11.162 17.900 1.00 98.06 91 ASP A C 1
ATOM 687 O O . ASP A 1 91 ? -10.901 -12.176 17.905 1.00 98.06 91 ASP A O 1
ATOM 691 N N . ALA A 1 92 ? -10.474 -10.122 17.098 1.00 97.06 92 ALA A N 1
ATOM 692 C CA . ALA A 1 92 ? -11.591 -10.120 16.152 1.00 97.06 92 ALA A CA 1
ATOM 693 C C . ALA A 1 92 ? -11.443 -11.226 15.095 1.00 97.06 92 ALA A C 1
ATOM 695 O O . ALA A 1 92 ? -12.396 -11.956 14.828 1.00 97.06 92 ALA A O 1
ATOM 696 N N . TYR A 1 93 ? -10.241 -11.404 14.540 1.00 96.56 93 TYR A N 1
ATOM 697 C CA . TYR A 1 93 ? -9.954 -12.466 13.575 1.00 96.56 93 TYR A CA 1
ATOM 698 C C . TYR A 1 93 ? -10.115 -13.870 14.178 1.00 96.56 93 TYR A C 1
ATOM 700 O O . TYR A 1 93 ? -10.725 -14.739 13.556 1.00 96.56 93 TYR A O 1
ATOM 708 N N . GLU A 1 94 ? -9.593 -14.110 15.384 1.00 98.25 94 GLU A N 1
ATOM 709 C CA . GLU A 1 94 ? -9.717 -15.406 16.066 1.00 98.25 94 GLU A CA 1
ATOM 710 C C . GLU A 1 94 ? -11.175 -15.764 16.387 1.00 98.25 94 GLU A C 1
ATOM 712 O O . GLU A 1 94 ? -11.532 -16.945 16.400 1.00 98.25 94 GLU A O 1
ATOM 717 N N . ALA A 1 95 ? -12.020 -14.755 16.607 1.00 98.12 95 ALA A N 1
ATOM 718 C CA . ALA A 1 95 ? -13.446 -14.910 16.862 1.00 98.12 95 ALA A CA 1
ATOM 719 C C . ALA A 1 95 ? -14.318 -14.993 15.592 1.00 98.12 95 ALA A C 1
ATOM 721 O O . ALA A 1 95 ? -15.537 -15.099 15.730 1.00 98.12 95 ALA A O 1
ATOM 722 N N . ASP A 1 96 ? -13.729 -14.946 14.387 1.00 97.25 96 ASP A N 1
ATOM 723 C CA . ASP A 1 96 ? -14.456 -14.800 13.108 1.00 97.25 96 ASP A CA 1
ATOM 724 C C . ASP A 1 96 ? -15.416 -13.590 13.126 1.00 97.25 96 ASP A C 1
ATOM 726 O O . ASP A 1 96 ? -16.553 -13.648 12.658 1.00 97.25 96 ASP A O 1
ATOM 730 N N . GLY A 1 97 ? -14.972 -12.505 13.768 1.00 95.81 97 GLY A N 1
ATOM 731 C CA . GLY A 1 97 ? -15.723 -11.269 13.953 1.00 95.81 97 GLY A CA 1
ATOM 732 C C . GLY A 1 97 ? -15.471 -10.234 12.860 1.00 95.81 97 GLY A C 1
ATOM 733 O O . GLY A 1 97 ? -14.512 -10.313 12.089 1.00 95.81 97 GLY A O 1
ATOM 734 N N . ASP A 1 98 ? -16.333 -9.220 12.829 1.00 93.56 98 ASP A N 1
ATOM 735 C CA . ASP A 1 98 ? -16.192 -8.084 11.923 1.00 93.56 98 ASP A CA 1
ATOM 736 C C . ASP A 1 98 ? -15.043 -7.160 12.358 1.00 93.56 98 ASP A C 1
ATOM 738 O O . ASP A 1 98 ? -14.752 -7.000 13.547 1.00 93.56 98 ASP A O 1
ATOM 742 N N . TRP A 1 99 ? -14.404 -6.515 11.380 1.00 94.75 99 TRP A N 1
ATOM 743 C CA . TRP A 1 99 ? -13.382 -5.498 11.613 1.00 94.75 99 TRP A CA 1
ATOM 744 C C . TRP A 1 99 ? -13.719 -4.218 10.861 1.00 94.75 99 TRP A C 1
ATOM 746 O O . TRP A 1 99 ? -13.966 -4.232 9.655 1.00 94.75 99 TRP A O 1
ATOM 756 N N . GLU A 1 100 ? -13.680 -3.102 11.577 1.00 94.50 100 GLU A N 1
ATOM 757 C CA . GLU A 1 100 ? -14.005 -1.783 11.052 1.00 94.50 100 GLU A CA 1
ATOM 758 C C . GLU A 1 100 ? -12.736 -0.949 10.865 1.00 94.50 100 GLU A C 1
ATOM 760 O O . GLU A 1 100 ? -11.801 -1.002 11.668 1.00 94.50 100 GLU A O 1
ATOM 765 N N . THR A 1 101 ? -12.697 -0.139 9.805 1.00 95.62 101 THR A N 1
ATOM 766 C CA . THR A 1 101 ? -11.633 0.859 9.634 1.00 95.62 101 THR A CA 1
ATOM 767 C C . THR A 1 101 ? -12.100 2.225 10.118 1.00 95.62 101 THR A C 1
ATOM 769 O O . THR A 1 101 ? -13.295 2.499 10.171 1.00 95.62 101 THR A O 1
ATOM 772 N N . MET A 1 102 ? -11.167 3.102 10.484 1.00 94.75 102 MET A N 1
ATOM 773 C CA . MET A 1 102 ? -11.470 4.363 11.152 1.00 94.75 102 MET A CA 1
ATOM 774 C C . MET A 1 102 ? -10.838 5.557 10.444 1.00 94.75 102 MET A C 1
ATOM 776 O O . MET A 1 102 ? -9.617 5.656 10.273 1.00 94.75 102 MET A O 1
ATOM 780 N N . ARG A 1 103 ? -11.664 6.539 10.080 1.00 94.00 103 ARG A N 1
ATOM 781 C CA . ARG A 1 103 ? -11.196 7.782 9.463 1.00 94.00 103 ARG A CA 1
ATOM 782 C C . ARG A 1 103 ? -10.321 8.577 10.426 1.00 94.00 103 ARG A C 1
ATOM 784 O O . ARG A 1 103 ? -10.704 8.895 11.544 1.00 94.00 103 ARG A O 1
ATOM 791 N N . ARG A 1 104 ? -9.139 8.983 9.956 1.00 90.81 104 ARG A N 1
ATOM 792 C CA . ARG A 1 104 ? -8.143 9.703 10.775 1.00 90.81 104 ARG A CA 1
ATOM 793 C C . ARG A 1 104 ? -8.509 11.150 11.107 1.00 90.81 104 ARG A C 1
ATOM 795 O O . ARG A 1 104 ? -7.827 11.772 11.911 1.00 90.81 104 ARG A O 1
ATOM 802 N N . THR A 1 105 ? -9.533 11.701 10.462 1.00 90.75 105 THR A N 1
ATOM 803 C CA . THR A 1 105 ? -9.938 13.104 10.623 1.00 90.75 105 THR A CA 1
ATOM 804 C C . THR A 1 105 ? -11.003 13.310 11.688 1.00 90.75 105 THR A C 1
ATOM 806 O O . THR A 1 105 ? -10.963 14.325 12.375 1.00 90.75 105 THR A O 1
ATOM 809 N N . ASP A 1 106 ? -11.952 12.383 11.800 1.00 92.00 106 ASP A N 1
ATOM 810 C CA . ASP A 1 106 ? -13.126 12.495 12.672 1.00 92.00 106 ASP A CA 1
ATOM 811 C C . ASP A 1 106 ? -13.324 11.280 13.590 1.00 92.00 106 ASP A C 1
ATOM 813 O O . ASP A 1 106 ? -14.048 11.394 14.572 1.00 92.00 106 ASP A O 1
ATOM 817 N N . GLY A 1 107 ? -12.633 10.162 13.341 1.00 90.94 107 GLY A N 1
ATOM 818 C CA . GLY A 1 107 ? -12.775 8.938 14.130 1.00 90.94 107 GLY A CA 1
ATOM 819 C C . GLY A 1 107 ? -13.998 8.102 13.755 1.00 90.94 107 GLY A C 1
ATOM 820 O O . GLY A 1 107 ? -14.272 7.112 14.425 1.00 90.94 107 GLY A O 1
ATOM 821 N N . ASP A 1 108 ? -14.718 8.470 12.693 1.00 93.44 108 ASP A N 1
ATOM 822 C CA . ASP A 1 108 ? -15.880 7.706 12.252 1.00 93.44 108 ASP A CA 1
ATOM 823 C C . ASP A 1 108 ? -15.455 6.407 11.559 1.00 93.44 108 ASP A C 1
ATOM 825 O O . ASP A 1 108 ? -14.430 6.342 10.864 1.00 93.44 108 ASP A O 1
ATOM 829 N N . VAL A 1 109 ? -16.304 5.391 11.703 1.00 92.69 109 VAL A N 1
ATOM 830 C CA . VAL A 1 109 ? -16.182 4.111 11.005 1.00 92.69 109 VAL A CA 1
ATOM 831 C C . VAL A 1 109 ? -16.258 4.315 9.490 1.00 92.69 109 VAL A C 1
ATOM 833 O O . VAL A 1 109 ? -17.055 5.101 8.969 1.00 92.69 109 VAL A O 1
ATOM 836 N N . HIS A 1 110 ? -15.411 3.585 8.776 1.00 88.12 110 HIS A N 1
ATOM 837 C CA . HIS A 1 110 ? -15.384 3.485 7.330 1.00 88.12 110 HIS A CA 1
ATOM 838 C C . HIS A 1 110 ? -15.383 2.010 6.924 1.00 88.12 110 HIS A C 1
ATOM 840 O O . HIS A 1 110 ? -14.541 1.230 7.372 1.00 88.12 110 HIS A O 1
ATOM 846 N N . GLU A 1 111 ? -16.322 1.631 6.066 1.00 72.94 111 GLU A N 1
ATOM 847 C CA . GLU A 1 111 ? -16.310 0.323 5.415 1.00 72.94 111 GLU A CA 1
ATOM 848 C C . GLU A 1 111 ? -15.333 0.353 4.232 1.00 72.94 111 GLU A C 1
ATOM 850 O O . GLU A 1 111 ? -15.355 1.291 3.430 1.00 72.94 111 GLU A O 1
ATOM 855 N N . THR A 1 112 ? -14.466 -0.658 4.151 1.00 61.47 112 THR A N 1
ATOM 856 C CA . THR A 1 112 ? -13.510 -0.883 3.048 1.00 61.47 112 THR A CA 1
ATOM 857 C C . THR A 1 112 ? -14.109 -1.613 1.860 1.00 61.47 112 THR A C 1
ATOM 859 O O . THR A 1 112 ? -14.857 -2.586 2.101 1.00 61.47 112 THR A O 1
#